Protein AF-A0AAU5X4Y9-F1 (afdb_monomer_lite)

Secondary structure (DSSP, 8-state):
-PPPHHHHHHHHHHHHHHHTT--TTHHHHHHHHHHHHHHHHHHHHTT-PPPHHHHHHHHHHHHHHHTSTTHHHHHHHHHHHHHHHHHTTTTTTHHHHHHHHHHHHHHHHHTGGG----HHHHHHHHHHHHHHHHHHTTSPP-----TT--TT-GGGG--------HHHHHHHHH------

Radius of gyration: 17.28 Å; chains: 1; bounding box: 54×36×38 Å

Sequence (180 aa):
MDLSAEETMRGIVSALERAVPGPPNGQALVRDAMEGLLTLREAARQGDVPDPGELHRFRERVAELLKSGHNPGQLAAYRGRVLMNAQRGRFDGYEPASRGRSALQILLVDFADGDLFDDLARADLEEIDEELEDAADEAPPIRDVPSWVPESHWWWRAPKRTDMSEEERRHRLYGGELDE

Foldseek 3Di:
DQDFLVRLLVLLLVLLVVLQQPDPCNLVSNVSNLVSLLSNLLNVVVVRHDDPVVLVVSLLSNLVSCPHHCNVVSVVVLLVLLLVLLLLQLFQSQVVNLSSLVSVVCCCPVNVVSCSADPVNVVSSVSSVVSLLVNQANGDQDDCDDPRDDVVSVSNVSNPCPPQDPVNNCCRHPVDDDDD

Structure (mmCIF, N/CA/C/O backbone):
data_AF-A0AAU5X4Y9-F1
#
_entry.id   AF-A0AAU5X4Y9-F1
#
loop_
_atom_site.group_PDB
_atom_site.id
_atom_site.type_symbol
_atom_site.label_atom_id
_atom_site.label_alt_id
_atom_site.label_comp_id
_atom_site.label_asym_id
_atom_site.label_entity_id
_atom_site.label_seq_id
_atom_site.pdbx_PDB_ins_code
_atom_site.Cartn_x
_atom_site.Cartn_y
_atom_site.Cartn_z
_atom_site.occupancy
_atom_site.B_iso_or_equiv
_atom_site.auth_seq_id
_atom_site.auth_comp_id
_atom_site.auth_asym_id
_atom_site.auth_atom_id
_atom_site.pdbx_PDB_model_num
ATOM 1 N N . MET A 1 1 ? 14.078 -10.466 14.617 1.00 49.69 1 MET A N 1
ATOM 2 C CA . MET A 1 1 ? 12.928 -10.849 15.454 1.00 49.69 1 MET A CA 1
ATOM 3 C C . MET A 1 1 ? 11.742 -10.339 14.681 1.00 49.69 1 MET A C 1
ATOM 5 O O . MET A 1 1 ? 11.633 -9.125 14.546 1.00 49.69 1 MET A O 1
ATOM 9 N N . ASP A 1 2 ? 11.000 -11.238 14.047 1.00 71.88 2 ASP A N 1
ATOM 10 C CA . ASP A 1 2 ? 9.796 -10.845 13.320 1.00 71.88 2 ASP A CA 1
ATOM 11 C C . ASP A 1 2 ? 8.761 -10.385 14.348 1.00 71.88 2 ASP A C 1
ATOM 13 O O . ASP A 1 2 ? 8.644 -10.984 15.420 1.00 71.88 2 ASP A O 1
ATOM 17 N N . LEU A 1 3 ? 8.112 -9.252 14.075 1.00 81.19 3 LEU A N 1
ATOM 18 C CA . LEU A 1 3 ? 7.076 -8.713 14.953 1.00 81.19 3 LEU A CA 1
ATOM 19 C C . LEU A 1 3 ? 5.870 -9.645 14.912 1.00 81.19 3 LEU A C 1
ATOM 21 O O . LEU A 1 3 ? 5.483 -10.099 13.835 1.00 81.19 3 LEU A O 1
ATOM 25 N N . SER A 1 4 ? 5.248 -9.872 16.066 1.00 92.50 4 SER A N 1
ATOM 26 C CA . SER A 1 4 ? 3.970 -10.583 16.105 1.00 92.50 4 SER A CA 1
ATOM 27 C C . SER A 1 4 ? 2.884 -9.815 15.344 1.00 92.50 4 SER A C 1
ATOM 29 O O . SER A 1 4 ? 2.964 -8.592 15.143 1.00 92.50 4 SER A O 1
ATOM 31 N N . ALA A 1 5 ? 1.825 -10.514 14.946 1.00 94.12 5 ALA A N 1
ATOM 32 C CA . ALA A 1 5 ? 0.665 -9.920 14.298 1.00 94.12 5 ALA A CA 1
ATOM 33 C C . ALA A 1 5 ? 0.019 -8.835 15.181 1.00 94.12 5 ALA A C 1
ATOM 35 O O . ALA A 1 5 ? -0.350 -7.768 14.688 1.00 94.12 5 ALA A O 1
ATOM 36 N N . GLU A 1 6 ? -0.038 -9.055 16.498 1.00 94.31 6 GLU A N 1
ATOM 37 C CA . GLU A 1 6 ? -0.549 -8.081 17.469 1.00 94.31 6 GLU A CA 1
ATOM 38 C C . GLU A 1 6 ? 0.312 -6.807 17.528 1.00 94.31 6 GLU A C 1
ATOM 40 O O . GLU A 1 6 ? -0.208 -5.687 17.469 1.00 94.31 6 GLU A O 1
ATOM 45 N N . GLU A 1 7 ? 1.639 -6.951 17.602 1.00 95.25 7 GLU A N 1
ATOM 46 C CA . GLU A 1 7 ? 2.565 -5.812 17.586 1.00 95.25 7 GLU A CA 1
ATOM 47 C C . GLU A 1 7 ? 2.490 -5.041 16.269 1.00 95.25 7 GLU A C 1
ATOM 49 O O . GLU A 1 7 ? 2.503 -3.807 16.273 1.00 95.25 7 GLU A O 1
ATOM 54 N N . THR A 1 8 ? 2.348 -5.759 15.156 1.00 97.06 8 THR A N 1
ATOM 55 C CA . THR A 1 8 ? 2.187 -5.174 13.825 1.00 97.06 8 THR A CA 1
ATOM 56 C C . THR A 1 8 ? 0.897 -4.358 13.739 1.00 97.06 8 THR A C 1
ATOM 58 O O . THR A 1 8 ? 0.941 -3.187 13.357 1.00 97.06 8 THR A O 1
ATOM 61 N N . MET A 1 9 ? -0.243 -4.912 14.173 1.00 97.88 9 MET A N 1
ATOM 62 C CA . MET A 1 9 ? -1.522 -4.188 14.223 1.00 97.88 9 MET A CA 1
ATOM 63 C C . MET A 1 9 ? -1.430 -2.923 15.086 1.00 97.88 9 MET A C 1
ATOM 65 O O . MET A 1 9 ? -1.871 -1.848 14.669 1.00 97.88 9 MET A O 1
ATOM 69 N N . ARG A 1 10 ? -0.803 -3.014 16.266 1.00 97.62 10 ARG A N 1
ATOM 70 C CA . ARG A 1 10 ? -0.580 -1.860 17.151 1.00 97.62 10 ARG A CA 1
ATOM 71 C C . ARG A 1 10 ? 0.293 -0.792 16.487 1.00 97.62 10 ARG A C 1
ATOM 73 O O . ARG A 1 10 ? -0.007 0.398 16.599 1.00 97.62 10 ARG A O 1
ATOM 80 N N . GLY A 1 11 ? 1.349 -1.206 15.788 1.00 98.00 11 GLY A N 1
ATOM 81 C CA . GLY A 1 11 ? 2.240 -0.314 15.047 1.00 98.00 11 GLY A CA 1
ATOM 82 C C . GLY A 1 11 ? 1.516 0.456 13.944 1.00 98.00 11 GLY A C 1
ATOM 83 O O . GLY A 1 11 ? 1.669 1.674 13.852 1.00 98.00 11 GLY A O 1
ATOM 84 N N . ILE A 1 12 ? 0.666 -0.228 13.171 1.00 98.44 12 ILE A N 1
ATOM 85 C CA . ILE A 1 12 ? -0.156 0.379 12.112 1.00 98.44 12 ILE A CA 1
ATOM 86 C C . ILE A 1 12 ? -1.083 1.450 12.695 1.00 98.44 12 ILE A C 1
ATOM 88 O O . ILE A 1 12 ? -1.077 2.589 12.228 1.00 98.44 12 ILE A O 1
ATOM 92 N N . VAL A 1 13 ? -1.845 1.113 13.744 1.00 98.56 13 VAL A N 1
ATOM 93 C CA . VAL A 1 13 ? -2.767 2.062 14.394 1.00 98.56 13 VAL A CA 1
ATOM 94 C C . VAL A 1 13 ? -2.003 3.275 14.926 1.00 98.56 13 VAL A C 1
ATOM 96 O O . VAL A 1 13 ? -2.374 4.408 14.630 1.00 98.56 13 VAL A O 1
ATOM 99 N N . SER A 1 14 ? -0.890 3.053 15.631 1.00 98.38 14 SER A N 1
ATOM 100 C CA . SER A 1 14 ? -0.074 4.138 16.182 1.00 98.38 14 SER A CA 1
ATOM 10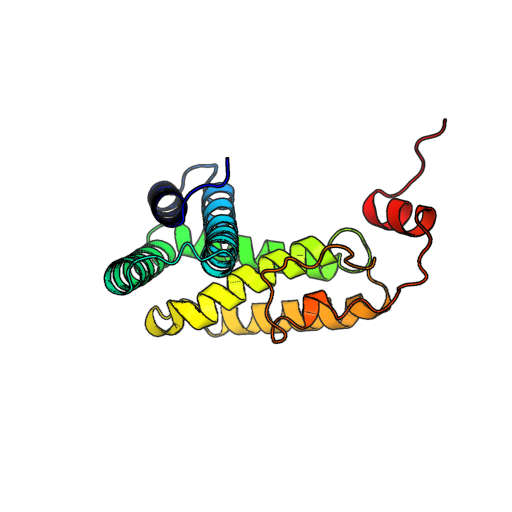1 C C . SER A 1 14 ? 0.492 5.062 15.097 1.00 98.38 14 SER A C 1
ATOM 103 O O . SER A 1 14 ? 0.504 6.284 15.266 1.00 98.38 14 SER A O 1
ATOM 105 N N . ALA A 1 15 ? 0.948 4.509 13.970 1.00 98.12 15 ALA A N 1
ATOM 106 C CA . ALA A 1 15 ? 1.450 5.301 12.853 1.00 98.12 15 ALA A CA 1
ATOM 107 C C . ALA A 1 15 ? 0.349 6.196 12.264 1.00 98.12 15 ALA A C 1
ATOM 109 O O . ALA A 1 15 ? 0.564 7.398 12.085 1.00 98.12 15 ALA A O 1
ATOM 110 N N . LEU A 1 16 ? -0.843 5.639 12.043 1.00 98.38 16 LEU A N 1
ATOM 111 C CA . LEU A 1 16 ? -1.983 6.379 11.506 1.00 98.38 16 LEU A CA 1
ATOM 112 C C . LEU A 1 16 ? -2.494 7.451 12.474 1.00 98.38 16 LEU A C 1
ATOM 114 O O . LEU A 1 16 ? -2.754 8.569 12.036 1.00 98.38 16 LEU A O 1
ATOM 118 N N . GLU A 1 17 ? -2.577 7.169 13.776 1.00 98.44 17 GLU A N 1
ATOM 119 C CA . GLU A 1 17 ? -2.952 8.154 14.805 1.00 98.44 17 GLU A CA 1
ATOM 120 C C . GLU A 1 17 ? -1.990 9.342 14.842 1.00 98.44 17 GLU A C 1
ATOM 122 O O . GLU A 1 17 ? -2.409 10.496 14.928 1.00 98.44 17 GLU A O 1
ATOM 127 N N . ARG A 1 18 ? -0.687 9.075 14.723 1.00 97.88 18 ARG A N 1
ATOM 128 C CA . ARG A 1 18 ? 0.340 10.122 14.677 1.00 97.88 18 ARG A CA 1
ATOM 129 C C . ARG A 1 18 ? 0.297 10.936 13.390 1.00 97.88 18 ARG A C 1
ATOM 131 O O . ARG A 1 18 ? 0.746 12.079 13.401 1.00 97.88 18 ARG A O 1
ATOM 138 N N . ALA A 1 19 ? -0.214 10.369 12.301 1.00 96.81 19 ALA A N 1
ATOM 139 C CA . ALA A 1 19 ? -0.351 11.053 11.022 1.00 96.81 19 ALA A CA 1
ATOM 140 C C . ALA A 1 19 ? -1.595 11.964 10.961 1.00 96.81 19 ALA A C 1
ATOM 142 O O . ALA A 1 19 ? -1.549 12.987 10.275 1.00 96.81 19 ALA A O 1
ATOM 143 N N . VAL A 1 20 ? -2.641 11.679 11.755 1.00 97.06 20 VAL A N 1
ATOM 144 C CA . VAL A 1 20 ? -3.870 12.497 11.859 1.00 97.06 20 VAL A CA 1
ATOM 145 C C . VAL A 1 20 ? -3.603 14.002 12.027 1.00 97.06 20 VAL A C 1
ATOM 147 O O . VAL A 1 20 ? -4.177 14.761 11.244 1.00 97.06 20 VAL A O 1
ATOM 150 N N . PRO A 1 21 ? -2.765 14.477 12.978 1.00 94.62 21 PRO A N 1
ATOM 151 C CA . PRO A 1 21 ? -2.535 15.911 13.184 1.00 94.62 21 PRO A CA 1
ATOM 152 C C . PRO A 1 21 ? -1.698 16.588 12.085 1.00 94.62 21 PRO A C 1
ATOM 154 O O . PRO A 1 21 ? -1.459 17.787 12.175 1.00 94.62 21 PRO A O 1
ATOM 157 N N . GLY A 1 22 ? -1.234 15.851 11.070 1.00 92.19 22 GLY A N 1
ATOM 158 C CA . GLY A 1 22 ? -0.436 16.398 9.971 1.00 92.19 22 GLY A CA 1
ATOM 159 C C . GLY A 1 22 ? 0.998 16.775 10.356 1.00 92.19 22 GLY A C 1
ATOM 160 O O . GLY A 1 22 ? 1.425 17.893 10.063 1.00 92.19 22 GLY A O 1
ATOM 161 N N . PRO A 1 23 ? 1.778 15.886 11.002 1.00 92.56 23 PRO A N 1
ATOM 162 C CA . PRO A 1 23 ? 3.178 16.178 11.270 1.00 92.56 23 PRO A CA 1
ATOM 163 C C . PRO A 1 23 ? 3.977 16.243 9.953 1.00 92.56 23 PRO A C 1
ATOM 165 O O . PRO A 1 23 ? 3.569 15.649 8.949 1.00 92.56 23 PRO A O 1
ATOM 168 N N . PRO A 1 24 ? 5.170 16.865 9.950 1.00 90.56 24 PRO A N 1
ATOM 169 C CA . PRO A 1 24 ? 6.015 16.947 8.755 1.00 90.56 24 PRO A CA 1
ATOM 170 C C . PRO A 1 24 ? 6.336 15.589 8.106 1.00 90.56 24 PRO A C 1
ATOM 172 O O . PRO A 1 24 ? 6.587 15.520 6.908 1.00 90.56 24 PRO A O 1
ATOM 175 N N . ASN A 1 25 ? 6.314 14.497 8.877 1.00 93.62 25 ASN A N 1
ATOM 176 C CA . ASN A 1 25 ? 6.585 13.136 8.412 1.00 93.62 25 ASN A CA 1
ATOM 177 C C . ASN A 1 25 ? 5.318 12.296 8.136 1.00 93.62 25 ASN A C 1
ATOM 179 O O . ASN A 1 25 ? 5.409 11.070 8.097 1.00 93.62 25 ASN A O 1
ATOM 183 N N . GLY A 1 26 ? 4.149 12.919 7.938 1.00 93.25 26 GLY A N 1
ATOM 184 C CA . GLY A 1 26 ? 2.869 12.221 7.736 1.00 93.25 26 GLY A CA 1
ATOM 185 C C . GLY A 1 26 ? 2.886 11.162 6.624 1.00 93.25 26 GLY A C 1
ATOM 186 O O . GLY A 1 26 ? 2.406 10.051 6.833 1.00 93.25 26 GLY A O 1
ATOM 187 N N . GLN A 1 27 ? 3.518 11.453 5.480 1.00 95.00 27 GLN A N 1
ATOM 188 C CA . GLN A 1 27 ? 3.657 10.485 4.378 1.00 95.00 27 GLN A CA 1
ATOM 189 C C . GLN A 1 27 ? 4.432 9.230 4.794 1.00 95.00 27 GLN A C 1
ATOM 191 O O . GLN A 1 27 ? 4.071 8.120 4.408 1.00 95.00 27 GLN A O 1
ATOM 196 N N . ALA A 1 28 ? 5.502 9.397 5.579 1.00 96.75 28 ALA A N 1
ATOM 197 C CA . ALA A 1 28 ? 6.302 8.275 6.054 1.00 96.75 28 ALA A CA 1
ATOM 198 C C . ALA A 1 28 ? 5.483 7.397 7.004 1.00 96.75 28 ALA A C 1
ATOM 200 O O . ALA A 1 28 ? 5.503 6.184 6.862 1.00 96.75 28 ALA A O 1
ATOM 201 N N . LEU A 1 29 ? 4.696 8.005 7.895 1.00 97.94 29 LEU A N 1
ATOM 202 C CA . LEU A 1 29 ? 3.830 7.274 8.819 1.00 97.94 29 LEU A CA 1
ATOM 203 C C . LEU A 1 29 ? 2.757 6.452 8.089 1.00 97.94 29 LEU A C 1
ATOM 205 O O . LEU A 1 29 ? 2.561 5.286 8.419 1.00 97.94 29 LEU A O 1
ATOM 209 N N . VAL A 1 30 ? 2.095 7.018 7.073 1.00 97.81 30 VA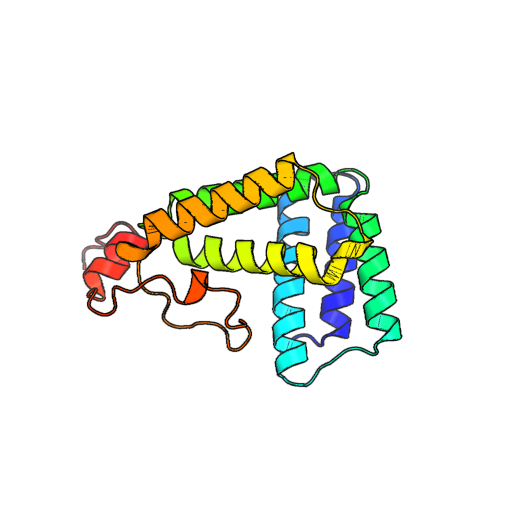L A N 1
ATOM 210 C CA . VAL A 1 30 ? 1.119 6.256 6.272 1.00 97.81 30 VAL A CA 1
ATOM 211 C C . VAL A 1 30 ? 1.803 5.157 5.468 1.00 97.81 30 VAL A C 1
ATOM 213 O O . VAL A 1 30 ? 1.302 4.038 5.432 1.00 97.81 30 VAL A O 1
ATOM 216 N N . ARG A 1 31 ? 2.975 5.419 4.882 1.00 97.75 31 ARG A N 1
ATOM 217 C CA . ARG A 1 31 ? 3.762 4.376 4.214 1.00 97.75 31 ARG A CA 1
ATOM 218 C C . ARG A 1 31 ? 4.117 3.242 5.179 1.00 97.75 31 ARG A C 1
ATOM 220 O O . ARG A 1 31 ? 3.937 2.086 4.822 1.00 97.75 31 ARG A O 1
ATOM 227 N N . ASP A 1 32 ? 4.583 3.555 6.383 1.00 97.81 32 ASP A N 1
ATOM 228 C CA . ASP A 1 32 ? 4.946 2.551 7.386 1.00 97.81 32 ASP A CA 1
ATOM 229 C C . ASP A 1 32 ? 3.711 1.732 7.819 1.00 97.81 32 ASP A C 1
ATOM 231 O O . ASP A 1 32 ? 3.805 0.522 8.013 1.00 97.81 32 ASP A O 1
ATOM 235 N N . ALA A 1 33 ? 2.527 2.356 7.879 1.00 98.25 33 ALA A N 1
ATOM 236 C CA . ALA A 1 33 ? 1.261 1.653 8.083 1.00 98.25 33 ALA A CA 1
ATOM 237 C C . ALA A 1 33 ? 0.922 0.696 6.921 1.00 98.25 33 ALA A C 1
ATOM 239 O O . ALA A 1 33 ? 0.525 -0.442 7.166 1.00 98.25 33 ALA A O 1
ATOM 240 N N . MET A 1 34 ? 1.115 1.120 5.666 1.00 98.38 34 MET A N 1
ATOM 241 C CA . MET A 1 34 ? 0.907 0.263 4.488 1.00 98.38 34 MET A CA 1
ATOM 242 C C . MET A 1 34 ? 1.881 -0.920 4.457 1.00 98.38 34 MET A C 1
ATOM 244 O O . MET A 1 34 ? 1.483 -2.044 4.162 1.00 98.38 34 MET A O 1
ATOM 248 N N . GLU A 1 35 ? 3.141 -0.691 4.823 1.00 97.12 35 GLU A N 1
ATOM 249 C CA . GLU A 1 35 ? 4.140 -1.750 4.989 1.00 97.12 35 GLU A CA 1
ATOM 250 C C . GLU A 1 35 ? 3.748 -2.730 6.099 1.00 97.12 35 GLU A C 1
ATOM 252 O O . GLU A 1 35 ? 3.855 -3.944 5.926 1.00 97.12 35 GLU A O 1
ATOM 257 N N . GLY A 1 36 ? 3.201 -2.221 7.205 1.00 97.19 36 GLY A N 1
ATOM 258 C CA . GLY A 1 36 ? 2.653 -3.050 8.273 1.00 97.19 36 GLY A CA 1
ATOM 259 C C . GLY A 1 36 ? 1.544 -3.992 7.794 1.00 97.19 36 GLY A C 1
ATOM 260 O O . GLY A 1 36 ? 1.498 -5.137 8.237 1.00 97.19 36 GLY A O 1
ATOM 261 N N . LEU A 1 37 ? 0.680 -3.571 6.861 1.00 96.94 37 LEU A N 1
ATOM 262 C CA . LEU A 1 37 ? -0.358 -4.449 6.297 1.00 96.94 37 LEU A CA 1
ATOM 263 C C . LEU A 1 37 ? 0.240 -5.641 5.536 1.00 96.94 37 LEU A C 1
ATOM 265 O O . LEU A 1 37 ? -0.297 -6.748 5.604 1.00 96.94 37 LEU A O 1
ATOM 269 N N . LEU A 1 38 ? 1.359 -5.435 4.838 1.00 95.94 38 LEU A N 1
ATOM 270 C CA . LEU A 1 38 ? 2.083 -6.506 4.148 1.00 95.94 38 LEU A CA 1
ATOM 271 C C . LEU A 1 38 ? 2.738 -7.457 5.156 1.00 95.94 38 LEU A C 1
ATOM 273 O O . LEU A 1 38 ? 2.621 -8.673 5.017 1.00 95.94 38 LEU A O 1
ATOM 277 N N . THR A 1 39 ? 3.357 -6.911 6.206 1.00 95.06 39 THR A N 1
ATOM 278 C CA . THR A 1 39 ? 3.912 -7.701 7.317 1.00 95.06 39 THR A CA 1
ATOM 279 C C . THR A 1 39 ? 2.836 -8.550 7.991 1.00 95.06 39 THR A C 1
ATOM 281 O O . THR A 1 39 ? 3.061 -9.727 8.256 1.00 95.06 39 THR A O 1
ATOM 284 N N . LEU A 1 40 ? 1.634 -8.000 8.193 1.00 94.81 40 LEU A N 1
ATOM 285 C CA . LEU A 1 40 ? 0.511 -8.731 8.778 1.00 94.81 40 LEU A CA 1
ATOM 286 C C . LEU A 1 40 ? 0.055 -9.904 7.890 1.00 94.81 40 LEU A C 1
ATOM 288 O O . LEU A 1 40 ? -0.312 -10.959 8.404 1.00 94.81 40 LEU A O 1
ATOM 292 N N . ARG A 1 41 ? 0.106 -9.756 6.557 1.00 92.81 41 ARG A N 1
ATOM 293 C CA . ARG A 1 41 ? -0.175 -10.860 5.620 1.00 92.81 41 ARG A CA 1
ATOM 294 C C . ARG A 1 41 ? 0.873 -11.965 5.680 1.00 92.81 41 ARG A C 1
ATOM 296 O O . ARG A 1 41 ? 0.499 -13.135 5.617 1.00 92.81 41 ARG A O 1
ATOM 303 N N . GLU A 1 42 ? 2.148 -11.612 5.804 1.00 92.50 42 GLU A N 1
ATOM 304 C CA . GLU A 1 42 ? 3.223 -12.595 5.969 1.00 92.50 42 GLU A CA 1
ATOM 305 C C . GLU A 1 42 ? 3.102 -13.332 7.310 1.00 92.50 42 GLU A C 1
ATOM 307 O O . GLU A 1 42 ? 3.129 -14.559 7.323 1.00 92.50 42 GLU A O 1
ATOM 312 N N . ALA A 1 43 ? 2.857 -12.623 8.416 1.00 92.44 43 ALA A N 1
ATOM 313 C CA . ALA A 1 43 ? 2.617 -13.237 9.725 1.00 92.44 43 ALA A CA 1
ATOM 314 C C . ALA A 1 43 ? 1.439 -14.230 9.685 1.00 92.44 43 ALA A C 1
ATOM 316 O O . ALA A 1 43 ? 1.583 -15.391 10.075 1.00 92.44 43 ALA A O 1
ATOM 317 N N . ALA A 1 44 ? 0.309 -13.828 9.090 1.00 91.62 44 ALA A N 1
ATOM 318 C CA . ALA A 1 44 ? -0.847 -14.708 8.924 1.00 91.62 44 ALA A CA 1
ATOM 319 C C . ALA A 1 44 ? -0.525 -15.952 8.076 1.00 91.62 44 ALA A C 1
ATOM 321 O O . ALA A 1 44 ? -1.013 -17.046 8.367 1.00 91.62 44 ALA A O 1
ATOM 322 N N . ARG A 1 45 ? 0.326 -15.819 7.046 1.00 89.50 45 ARG A N 1
ATOM 323 C CA . ARG A 1 45 ? 0.805 -16.952 6.239 1.00 89.50 45 ARG A CA 1
ATOM 324 C C . ARG A 1 45 ? 1.643 -17.932 7.062 1.00 89.50 45 ARG A C 1
ATOM 326 O O . ARG A 1 45 ? 1.566 -19.136 6.827 1.00 89.50 45 ARG A O 1
ATOM 333 N N . GLN A 1 46 ? 2.417 -17.424 8.014 1.00 90.00 46 GLN A N 1
ATOM 334 C CA . GLN A 1 46 ? 3.256 -18.210 8.919 1.00 90.00 46 GLN A CA 1
ATOM 335 C C . GLN A 1 46 ? 2.474 -18.815 10.102 1.00 90.00 46 GLN A C 1
ATOM 337 O O . GLN A 1 46 ? 3.054 -19.507 10.936 1.00 90.00 46 GLN A O 1
ATOM 342 N N . GLY A 1 47 ? 1.154 -18.608 10.154 1.00 91.75 47 GLY A N 1
ATOM 343 C CA . GLY A 1 47 ? 0.272 -19.145 11.190 1.00 91.75 47 GLY A CA 1
ATOM 344 C C . GLY A 1 47 ? 0.061 -18.215 12.385 1.00 91.75 47 GLY A C 1
ATOM 345 O O . GLY A 1 47 ? -0.704 -18.570 13.280 1.00 91.75 47 GLY A O 1
ATOM 346 N N . ASP A 1 48 ? 0.673 -17.028 12.389 1.00 93.25 48 ASP A N 1
ATOM 347 C CA . ASP A 1 48 ? 0.402 -15.975 13.370 1.00 93.25 48 ASP A CA 1
ATOM 348 C C . ASP A 1 48 ? -0.821 -15.163 12.924 1.00 93.25 48 ASP A C 1
ATOM 350 O O . ASP A 1 48 ? -0.731 -14.103 12.299 1.00 93.25 48 ASP A O 1
ATOM 354 N 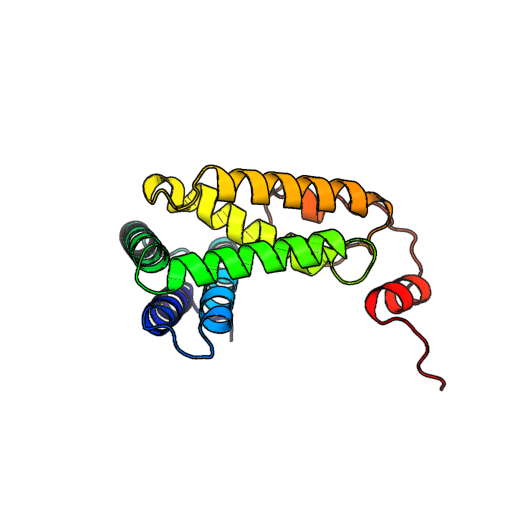N . VAL A 1 49 ? -1.994 -15.753 13.149 1.00 91.06 49 VAL A N 1
ATOM 355 C CA . VAL A 1 49 ? -3.287 -15.184 12.766 1.00 91.06 49 VAL A CA 1
ATOM 356 C C . VAL A 1 49 ? -3.938 -14.561 14.004 1.00 91.06 49 VAL A C 1
ATOM 358 O O . VAL A 1 49 ? -4.187 -15.286 14.970 1.00 91.06 49 VAL A O 1
ATOM 361 N N . PRO A 1 50 ? -4.263 -13.254 13.985 1.00 91.31 50 PRO A N 1
ATOM 362 C CA . PRO A 1 50 ? -4.987 -12.615 15.079 1.00 91.31 50 PRO A CA 1
ATOM 363 C C . PRO A 1 50 ? -6.349 -13.252 15.358 1.00 91.31 50 PRO A C 1
ATOM 365 O O . PRO A 1 50 ? -6.977 -13.824 14.461 1.00 91.31 50 PRO A O 1
ATOM 368 N N . A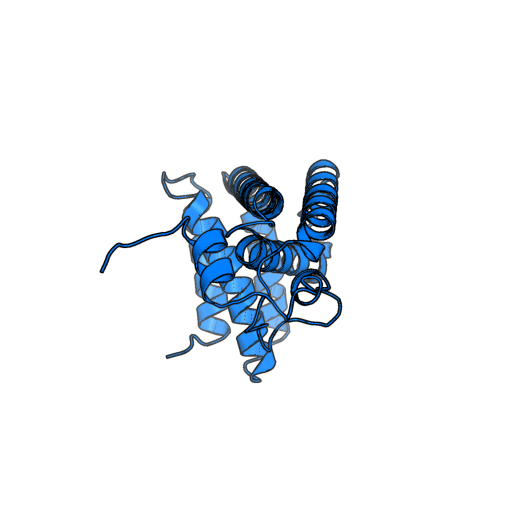SP A 1 51 ? -6.858 -13.058 16.576 1.00 94.00 51 ASP A N 1
ATOM 369 C CA . ASP A 1 51 ? -8.248 -13.383 16.890 1.00 94.00 51 ASP A CA 1
ATOM 370 C C . ASP A 1 51 ? -9.206 -12.665 15.909 1.00 94.00 51 ASP A C 1
ATOM 372 O O . ASP A 1 51 ? -9.029 -11.470 15.641 1.00 94.00 51 ASP A O 1
ATOM 376 N N . PRO A 1 52 ? -10.244 -13.337 15.371 1.00 94.12 52 PRO A N 1
ATOM 377 C CA . PRO A 1 52 ? -11.159 -12.719 14.413 1.00 94.12 52 PRO A CA 1
ATOM 378 C C . PRO A 1 52 ? -11.843 -11.443 14.923 1.00 94.12 52 PRO A C 1
ATOM 380 O O . PRO A 1 52 ? -12.065 -10.510 14.148 1.00 94.12 52 PRO A O 1
ATOM 383 N N . GLY A 1 53 ? -12.175 -11.377 16.217 1.00 95.56 53 GLY A N 1
ATOM 384 C CA . GLY A 1 53 ? -12.783 -10.198 16.826 1.00 95.56 53 GLY A CA 1
ATOM 385 C C . GLY A 1 53 ? -11.796 -9.040 16.967 1.00 95.56 53 GLY A C 1
ATOM 386 O O . GLY A 1 53 ? -12.169 -7.884 16.764 1.00 95.56 53 GLY A O 1
ATOM 387 N N . GLU A 1 54 ? -10.535 -9.331 17.284 1.00 95.06 54 GLU A N 1
ATOM 388 C CA . GLU A 1 54 ? -9.450 -8.341 17.270 1.00 95.06 54 GLU A CA 1
ATOM 389 C C . GLU A 1 54 ? -9.177 -7.812 15.866 1.00 95.06 54 GLU A C 1
ATOM 391 O O . GLU A 1 54 ? -9.115 -6.596 15.678 1.00 95.06 54 GLU A O 1
ATOM 396 N N . LEU A 1 55 ? -9.096 -8.703 14.877 1.00 95.31 55 LEU A N 1
ATOM 397 C CA . LEU A 1 55 ? -8.879 -8.335 13.483 1.00 95.31 55 LEU A CA 1
ATOM 398 C C . LEU A 1 55 ? -10.008 -7.443 12.950 1.00 95.31 55 LEU A C 1
ATOM 400 O O . LEU A 1 55 ? -9.747 -6.482 12.227 1.00 95.31 55 LEU A O 1
ATOM 404 N N . HIS A 1 56 ? -11.257 -7.729 13.325 1.00 95.38 56 HIS A N 1
ATOM 405 C CA . HIS A 1 56 ? -12.398 -6.896 12.955 1.00 95.38 56 HIS A CA 1
ATOM 406 C C . HIS A 1 56 ? -12.292 -5.483 13.548 1.00 95.38 56 HIS A C 1
ATOM 408 O O . HIS A 1 56 ? -12.332 -4.509 12.799 1.00 95.38 56 HIS A O 1
ATOM 414 N N . ARG A 1 57 ? -12.041 -5.359 14.861 1.00 96.44 57 ARG A N 1
ATOM 415 C CA . ARG A 1 57 ? -11.854 -4.050 15.519 1.00 96.44 57 ARG A CA 1
ATOM 416 C C . ARG A 1 57 ? -10.675 -3.271 14.941 1.00 96.44 57 ARG A C 1
ATOM 418 O O . ARG A 1 57 ? -10.747 -2.056 14.774 1.00 96.44 57 ARG A O 1
ATOM 425 N N . PHE A 1 58 ? -9.583 -3.967 14.632 1.00 97.44 58 PHE A N 1
ATOM 426 C CA . PHE A 1 58 ? -8.427 -3.381 13.964 1.00 97.44 58 PHE A CA 1
ATOM 427 C C . PHE A 1 58 ? -8.813 -2.788 12.603 1.00 97.44 58 PHE A C 1
ATOM 429 O O . PHE A 1 58 ? -8.463 -1.642 12.317 1.00 97.44 58 PHE A O 1
ATOM 436 N N . ARG A 1 59 ? -9.576 -3.530 11.790 1.00 97.38 59 ARG A N 1
ATOM 437 C CA . ARG A 1 59 ? -10.034 -3.070 10.472 1.00 97.38 59 ARG A CA 1
ATOM 438 C C . ARG A 1 59 ? -10.916 -1.831 10.563 1.00 97.38 59 ARG A C 1
ATOM 440 O O . ARG A 1 59 ? -10.652 -0.859 9.857 1.00 97.38 59 ARG A O 1
ATOM 447 N N . GLU A 1 60 ? -11.894 -1.834 11.467 1.00 97.25 60 GLU A N 1
ATOM 448 C CA . GLU A 1 60 ? -12.751 -0.669 11.722 1.00 97.25 60 GLU A CA 1
ATOM 449 C C . GLU A 1 60 ? -11.920 0.558 12.117 1.00 97.25 60 GLU A C 1
ATOM 451 O O . GLU A 1 60 ? -12.077 1.636 11.539 1.00 97.25 60 GLU A O 1
ATOM 456 N N . ARG A 1 61 ? -10.974 0.383 13.050 1.00 97.88 61 ARG A N 1
ATOM 457 C CA . ARG A 1 61 ? -10.132 1.475 13.547 1.00 97.88 61 ARG A CA 1
ATOM 458 C C . ARG A 1 61 ? -9.214 2.049 12.471 1.00 97.88 61 ARG A C 1
ATOM 460 O O . ARG A 1 61 ? -9.084 3.266 12.359 1.00 97.88 61 ARG A O 1
ATOM 467 N N . VAL A 1 62 ? -8.563 1.203 11.678 1.00 98.31 62 VAL A N 1
ATOM 468 C CA . VAL A 1 62 ? -7.707 1.657 10.572 1.00 98.31 62 VAL A CA 1
ATOM 469 C C . VAL A 1 62 ? -8.530 2.391 9.517 1.00 98.31 62 VAL A C 1
ATOM 471 O O . VAL A 1 62 ? -8.099 3.447 9.055 1.00 98.31 62 VAL A O 1
ATOM 474 N N . ALA A 1 63 ? -9.720 1.890 9.172 1.00 97.88 63 ALA A N 1
ATOM 475 C CA . ALA A 1 63 ? -10.594 2.558 8.213 1.00 97.88 63 ALA A CA 1
ATOM 476 C C . ALA A 1 63 ? -11.052 3.939 8.714 1.00 97.88 63 ALA A C 1
ATOM 478 O O . ALA A 1 63 ? -11.025 4.911 7.959 1.00 97.88 63 ALA A O 1
ATOM 479 N N . GLU A 1 64 ? -11.430 4.054 9.990 1.00 97.75 64 GLU A N 1
ATOM 480 C CA . GLU A 1 64 ? -11.734 5.338 10.633 1.00 97.75 64 GLU A CA 1
ATOM 481 C C . GLU A 1 64 ? -10.538 6.300 10.539 1.00 97.75 64 GLU A C 1
ATOM 483 O O . GLU A 1 64 ? -10.677 7.444 10.095 1.00 97.75 64 GLU A O 1
ATOM 488 N N . LEU A 1 65 ? -9.341 5.830 10.903 1.00 98.38 65 LEU A N 1
ATOM 489 C CA . LEU A 1 65 ? -8.134 6.653 10.917 1.00 98.38 65 LEU A CA 1
ATOM 490 C C . LEU A 1 65 ? -7.709 7.111 9.524 1.00 98.38 65 LEU A C 1
ATOM 492 O O . LEU A 1 65 ? -7.322 8.269 9.378 1.00 98.38 65 LEU A O 1
ATOM 496 N N . LEU A 1 66 ? -7.790 6.256 8.503 1.00 97.94 66 LEU A N 1
ATOM 497 C CA . LEU A 1 66 ? -7.445 6.621 7.123 1.00 97.94 66 LEU A CA 1
ATOM 498 C C . LEU A 1 66 ? -8.355 7.720 6.560 1.00 97.94 66 LEU A C 1
ATOM 500 O O . LEU A 1 66 ? -7.910 8.505 5.727 1.00 97.94 66 LEU A O 1
ATOM 504 N N . LYS A 1 67 ? -9.589 7.827 7.065 1.00 97.06 67 LYS A N 1
ATOM 505 C CA . LYS A 1 67 ? -10.549 8.885 6.712 1.00 97.06 67 LYS A CA 1
ATOM 506 C C . LYS A 1 67 ? -10.405 10.163 7.547 1.00 97.06 67 LYS A C 1
ATOM 508 O O . LYS A 1 67 ? -11.089 11.148 7.282 1.00 97.06 67 LYS A O 1
ATOM 513 N N . SER A 1 68 ? -9.537 10.165 8.557 1.00 96.94 68 SER A N 1
ATOM 514 C CA . SER A 1 68 ? -9.490 11.221 9.571 1.00 96.94 68 SER A CA 1
ATOM 515 C C . SER A 1 68 ? -8.313 12.180 9.398 1.00 96.94 68 SER A C 1
ATOM 517 O O . SER A 1 68 ? -7.183 11.780 9.114 1.00 96.94 68 SER A O 1
ATOM 519 N N . GLY A 1 69 ? -8.565 13.465 9.662 1.00 96.69 69 GLY A N 1
ATOM 520 C CA . GLY A 1 69 ? -7.533 14.504 9.696 1.00 96.69 69 GLY A CA 1
ATOM 521 C C . GLY A 1 69 ? -6.748 14.590 8.389 1.00 96.69 69 GLY A C 1
ATOM 522 O O . GLY A 1 69 ? -7.329 14.711 7.315 1.00 96.69 69 GLY A O 1
ATOM 523 N N . HIS A 1 70 ? -5.420 14.527 8.480 1.00 97.56 70 HIS A N 1
ATOM 524 C CA . HIS A 1 70 ? -4.544 14.604 7.311 1.00 97.56 70 HIS A CA 1
ATOM 525 C C . HIS A 1 70 ? -4.372 13.276 6.554 1.00 97.56 70 HIS A C 1
ATOM 527 O O . HIS A 1 70 ? -3.835 13.290 5.444 1.00 97.56 70 HIS A O 1
ATOM 533 N N . ASN A 1 71 ? -4.825 12.143 7.101 1.00 97.81 71 ASN A N 1
ATOM 534 C CA . ASN A 1 71 ? -4.578 10.823 6.515 1.00 97.81 71 ASN A CA 1
ATOM 535 C C . ASN A 1 71 ? -5.141 10.622 5.099 1.00 97.81 71 ASN A C 1
ATOM 537 O O . ASN A 1 71 ? -4.412 10.030 4.305 1.00 97.81 71 ASN A O 1
ATOM 541 N N . PRO A 1 72 ? -6.320 11.153 4.708 1.00 97.38 72 PRO A N 1
ATOM 542 C CA . PRO A 1 72 ? -6.800 11.029 3.329 1.00 97.38 72 PRO A CA 1
ATOM 543 C C . PRO A 1 72 ? -5.810 11.598 2.306 1.00 97.38 72 PRO A C 1
ATOM 545 O O . PRO A 1 72 ? -5.488 10.955 1.309 1.00 97.38 72 PRO A O 1
ATOM 548 N N . GLY A 1 73 ? -5.248 12.778 2.592 1.00 96.81 73 GLY A N 1
ATOM 549 C CA . GLY A 1 73 ? -4.234 13.400 1.739 1.00 96.81 73 GLY A CA 1
ATOM 550 C C . GLY A 1 73 ? -2.918 12.620 1.721 1.00 96.81 73 GLY A C 1
ATOM 551 O O . GLY A 1 73 ? -2.277 12.514 0.678 1.00 96.81 73 GLY A O 1
ATOM 552 N N . GLN A 1 74 ? -2.525 12.025 2.852 1.00 97.81 74 GLN A N 1
ATOM 553 C CA . GLN A 1 74 ? -1.333 11.174 2.914 1.00 97.81 74 GLN A CA 1
ATOM 554 C C . GLN A 1 74 ? -1.523 9.839 2.178 1.00 97.81 74 GLN A C 1
ATOM 556 O O . GLN A 1 74 ? -0.582 9.354 1.553 1.00 97.81 74 GLN A O 1
ATOM 561 N N . LEU A 1 75 ? -2.726 9.259 2.206 1.00 97.69 75 LEU A N 1
ATOM 562 C CA . LEU A 1 75 ? -3.066 8.058 1.444 1.00 97.69 75 LEU A CA 1
ATOM 563 C C . LEU A 1 75 ? -3.086 8.349 -0.063 1.00 97.69 75 LEU A C 1
ATOM 565 O O . LEU A 1 75 ? -2.543 7.565 -0.839 1.00 97.69 75 LEU A O 1
ATOM 569 N N . ALA A 1 76 ? -3.625 9.500 -0.477 1.00 97.69 76 ALA A N 1
ATOM 570 C CA . ALA A 1 76 ? -3.537 9.961 -1.863 1.00 97.69 76 ALA A CA 1
ATOM 571 C C . ALA A 1 76 ? -2.073 10.157 -2.304 1.00 97.69 76 ALA A C 1
ATOM 573 O O . ALA A 1 76 ? -1.680 9.699 -3.374 1.00 97.69 76 ALA A O 1
ATOM 574 N N . ALA A 1 77 ? -1.228 10.752 -1.452 1.00 97.44 77 ALA A N 1
ATOM 575 C CA . ALA A 1 77 ? 0.206 10.881 -1.723 1.00 97.44 77 ALA A CA 1
ATOM 576 C C . ALA A 1 77 ? 0.919 9.518 -1.812 1.00 97.44 77 ALA A C 1
ATOM 578 O O . ALA A 1 77 ? 1.813 9.341 -2.641 1.00 97.44 77 ALA A O 1
ATOM 579 N N . TYR A 1 78 ? 0.522 8.543 -0.986 1.00 98.38 78 TYR A N 1
ATOM 580 C CA . TYR A 1 78 ? 1.021 7.172 -1.079 1.00 98.38 78 TYR A CA 1
ATOM 581 C C . TYR A 1 78 ? 0.658 6.544 -2.431 1.00 98.38 78 TYR A C 1
ATOM 583 O O . TYR A 1 78 ? 1.553 6.051 -3.112 1.00 98.38 78 TYR A O 1
ATOM 591 N N . ARG A 1 79 ? -0.608 6.639 -2.860 1.00 98.25 79 ARG A N 1
ATOM 592 C CA . ARG A 1 79 ? -1.066 6.210 -4.194 1.00 98.25 79 ARG A CA 1
ATOM 593 C C . ARG A 1 79 ? -0.250 6.843 -5.321 1.00 98.25 79 ARG A C 1
ATOM 595 O O . ARG A 1 79 ? 0.318 6.117 -6.129 1.00 98.25 79 ARG A O 1
ATOM 602 N N . GLY A 1 80 ? -0.094 8.168 -5.311 1.00 98.25 80 GLY A N 1
ATOM 603 C CA . GLY A 1 80 ? 0.708 8.877 -6.313 1.00 98.25 80 GLY A CA 1
ATOM 604 C C . GLY A 1 80 ? 2.169 8.414 -6.351 1.00 98.25 80 GLY A C 1
ATOM 605 O O . GLY A 1 80 ? 2.780 8.344 -7.414 1.00 98.25 80 GLY A O 1
ATOM 606 N N . ARG A 1 81 ? 2.738 8.012 -5.207 1.00 98.31 81 ARG A N 1
ATOM 607 C CA . ARG A 1 81 ? 4.075 7.405 -5.159 1.00 98.31 81 ARG A CA 1
ATOM 608 C C . ARG A 1 81 ? 4.109 6.000 -5.766 1.00 98.31 81 ARG A C 1
ATOM 610 O O . ARG A 1 81 ? 5.113 5.653 -6.384 1.00 98.31 81 ARG A O 1
ATOM 617 N N . VAL A 1 82 ? 3.060 5.197 -5.584 1.00 98.75 82 VAL A N 1
ATOM 618 C CA . VAL A 1 82 ? 2.940 3.884 -6.240 1.00 98.75 82 VAL A CA 1
ATOM 619 C C . VAL A 1 82 ? 2.873 4.060 -7.756 1.00 98.75 82 VAL A C 1
ATOM 621 O O . VAL A 1 82 ? 3.636 3.401 -8.455 1.00 98.75 82 VAL A O 1
ATOM 624 N N . LEU A 1 83 ? 2.067 5.006 -8.243 1.00 98.62 83 LEU A N 1
ATOM 625 C CA . LEU A 1 83 ? 1.988 5.351 -9.665 1.00 98.62 83 LEU A CA 1
ATOM 626 C C . LEU A 1 83 ? 3.336 5.821 -10.227 1.00 98.62 83 LEU A C 1
ATOM 628 O O . LEU A 1 83 ? 3.806 5.294 -11.228 1.00 98.62 83 LEU A O 1
ATOM 632 N N . MET A 1 84 ? 4.031 6.727 -9.533 1.00 98.25 84 MET A N 1
ATOM 633 C CA . MET A 1 84 ? 5.371 7.172 -9.941 1.00 98.25 84 MET A CA 1
ATOM 634 C C . MET A 1 84 ? 6.375 6.008 -10.034 1.00 98.25 84 MET A C 1
ATOM 636 O O . MET A 1 84 ? 7.266 6.016 -10.882 1.00 98.25 84 MET A O 1
ATOM 640 N N . ASN A 1 85 ? 6.264 5.006 -9.158 1.00 98.31 85 ASN A N 1
ATOM 641 C CA . ASN A 1 85 ? 7.079 3.798 -9.264 1.00 98.31 85 ASN A CA 1
ATOM 642 C C . ASN A 1 85 ? 6.654 2.941 -10.469 1.00 98.31 85 ASN A C 1
ATOM 644 O O . ASN A 1 85 ? 7.526 2.428 -11.163 1.00 98.31 85 ASN A O 1
ATOM 648 N N . ALA A 1 86 ? 5.354 2.807 -10.744 1.00 98.31 86 ALA A N 1
ATOM 649 C CA . ALA A 1 86 ? 4.846 2.038 -11.883 1.00 98.31 86 ALA A CA 1
ATOM 650 C C . ALA A 1 86 ? 5.331 2.631 -13.219 1.00 98.31 86 ALA A C 1
ATOM 652 O O . ALA A 1 86 ? 5.912 1.910 -14.024 1.00 98.31 86 ALA A O 1
ATOM 653 N N . GLN A 1 87 ? 5.278 3.959 -13.364 1.00 97.44 87 GLN A N 1
ATOM 654 C CA . GLN A 1 87 ? 5.839 4.706 -14.505 1.00 97.44 87 GLN A CA 1
ATOM 655 C C . GLN A 1 87 ? 7.354 4.490 -14.683 1.00 97.44 87 GLN A C 1
ATOM 657 O O . GLN A 1 87 ? 7.907 4.586 -15.779 1.00 97.44 87 GLN A O 1
ATOM 662 N N . ARG A 1 88 ? 8.065 4.176 -13.593 1.00 95.94 88 ARG A N 1
ATOM 663 C CA . ARG A 1 88 ? 9.491 3.802 -13.593 1.00 95.94 88 ARG A CA 1
ATOM 664 C C . ARG A 1 88 ? 9.706 2.291 -13.721 1.00 95.94 88 ARG A C 1
ATOM 666 O O . ARG A 1 88 ? 10.822 1.814 -13.507 1.00 95.94 88 ARG A O 1
ATOM 673 N N . GLY A 1 89 ? 8.672 1.526 -14.064 1.00 94.75 89 GLY A N 1
ATOM 674 C CA . GLY A 1 89 ? 8.661 0.064 -14.054 1.00 94.75 89 GLY A CA 1
ATOM 675 C C . GLY A 1 89 ? 9.720 -0.581 -14.950 1.00 94.75 89 GLY A C 1
ATOM 676 O O . GLY A 1 89 ? 10.255 -1.633 -14.622 1.00 94.75 89 GLY A O 1
ATOM 677 N N . ARG A 1 90 ? 10.126 0.079 -16.038 1.00 91.50 90 ARG A N 1
ATOM 678 C CA . ARG A 1 90 ? 11.213 -0.409 -16.913 1.00 91.50 90 ARG A CA 1
ATOM 679 C C . ARG A 1 90 ? 12.604 -0.362 -16.252 1.00 91.50 90 ARG A C 1
ATOM 681 O O . ARG A 1 90 ? 13.561 -0.921 -16.792 1.00 91.50 90 ARG A O 1
ATOM 688 N N . PHE A 1 91 ? 12.707 0.294 -15.096 1.00 91.12 91 PHE A N 1
ATOM 689 C CA . PHE A 1 91 ? 13.920 0.518 -14.309 1.00 91.12 91 PHE A CA 1
ATOM 690 C C . PHE A 1 91 ? 13.749 -0.036 -12.881 1.00 91.12 91 PHE A C 1
ATOM 692 O O . PHE A 1 91 ? 13.353 -1.182 -12.690 1.00 91.12 91 PHE A O 1
ATOM 699 N N . ASP A 1 92 ? 14.046 0.764 -11.860 1.00 91.25 92 ASP A N 1
ATOM 700 C CA . ASP A 1 92 ? 13.968 0.424 -10.437 1.00 91.25 92 ASP A CA 1
ATOM 701 C C . ASP A 1 92 ? 12.558 0.515 -9.833 1.00 91.25 92 ASP A C 1
ATOM 703 O O . ASP A 1 92 ? 12.377 0.268 -8.642 1.00 91.25 92 ASP A O 1
ATOM 707 N N . GLY A 1 93 ? 11.552 0.872 -10.632 1.00 95.44 93 GLY A N 1
ATOM 708 C CA . GLY A 1 93 ? 10.206 1.146 -10.141 1.00 95.44 93 GLY A CA 1
ATOM 709 C C . GLY A 1 93 ? 9.296 -0.075 -9.985 1.00 95.44 93 GLY A C 1
ATOM 710 O O . GLY A 1 93 ? 8.383 -0.044 -9.160 1.00 95.44 93 GLY A O 1
ATOM 711 N N . TYR A 1 94 ? 9.545 -1.167 -10.716 1.00 96.31 94 TYR A N 1
ATOM 712 C CA . TYR A 1 94 ? 8.559 -2.248 -10.858 1.00 96.31 94 TYR A CA 1
ATOM 713 C C . TYR A 1 94 ? 8.257 -2.987 -9.550 1.00 96.31 94 TYR A C 1
A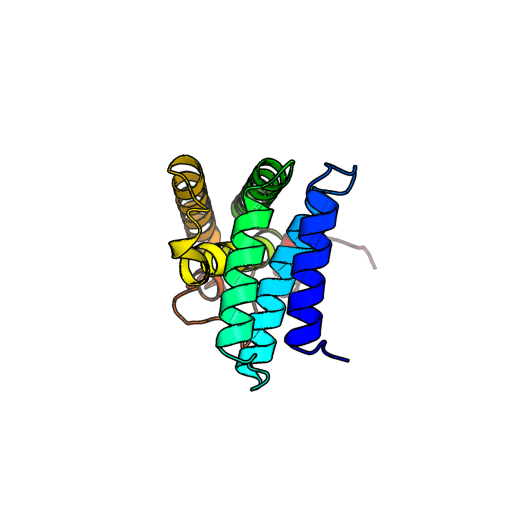TOM 715 O O . TYR A 1 94 ? 7.099 -3.188 -9.180 1.00 96.31 94 TYR A O 1
ATOM 723 N N . GLU A 1 95 ? 9.300 -3.386 -8.821 1.00 95.62 95 GLU A N 1
ATOM 724 C CA . GLU A 1 95 ? 9.152 -4.093 -7.548 1.00 95.62 95 GLU A CA 1
ATOM 725 C C . GLU A 1 95 ? 8.553 -3.182 -6.452 1.00 95.62 95 GLU A C 1
ATOM 727 O O . GLU A 1 95 ? 7.576 -3.587 -5.813 1.00 95.62 95 GLU A O 1
ATOM 732 N N . PRO A 1 96 ? 9.015 -1.926 -6.262 1.00 96.69 96 PRO A N 1
ATOM 733 C CA . PRO A 1 96 ? 8.342 -0.975 -5.376 1.00 96.69 96 PRO A CA 1
ATOM 734 C C . PRO A 1 96 ? 6.869 -0.720 -5.725 1.00 96.69 96 PRO A C 1
ATOM 736 O O . PRO A 1 96 ? 6.038 -0.616 -4.819 1.00 96.69 96 PRO A O 1
ATOM 739 N N . ALA A 1 97 ? 6.526 -0.629 -7.013 1.00 98.12 97 ALA A N 1
ATOM 740 C CA . ALA A 1 97 ? 5.146 -0.474 -7.469 1.00 98.12 97 ALA A CA 1
ATOM 741 C C . ALA A 1 97 ? 4.307 -1.717 -7.148 1.00 98.12 97 ALA A C 1
ATOM 743 O O . ALA A 1 97 ? 3.248 -1.597 -6.539 1.00 98.12 97 ALA A O 1
ATOM 744 N N . SER A 1 98 ? 4.829 -2.912 -7.434 1.00 98.00 98 SER A N 1
ATOM 745 C CA . SER A 1 98 ? 4.205 -4.202 -7.102 1.00 98.00 98 SER A CA 1
ATOM 746 C C . SER A 1 98 ? 3.906 -4.344 -5.605 1.00 98.00 98 SER A C 1
ATOM 748 O O . SER A 1 98 ? 2.836 -4.814 -5.187 1.00 98.00 98 SER A O 1
ATOM 750 N N . ARG A 1 99 ? 4.843 -3.891 -4.768 1.00 97.69 99 ARG A N 1
ATOM 751 C CA . ARG A 1 99 ? 4.689 -3.862 -3.313 1.00 97.69 99 ARG A CA 1
ATOM 752 C C . ARG A 1 99 ? 3.592 -2.894 -2.880 1.00 97.69 99 ARG A C 1
ATOM 754 O O . ARG A 1 99 ? 2.679 -3.297 -2.158 1.00 97.69 99 ARG A O 1
ATOM 761 N N . GLY A 1 100 ? 3.633 -1.657 -3.369 1.00 98.31 100 GLY A N 1
ATOM 762 C CA . GLY A 1 100 ? 2.628 -0.644 -3.050 1.00 98.31 100 GLY A CA 1
ATOM 763 C C . GLY A 1 100 ? 1.224 -1.008 -3.534 1.00 98.31 100 GLY A C 1
ATOM 764 O O . GLY A 1 100 ? 0.255 -0.905 -2.780 1.00 98.31 100 GLY A O 1
ATOM 765 N N . ARG A 1 101 ? 1.114 -1.544 -4.752 1.00 98.44 101 ARG A N 1
ATOM 766 C CA . ARG A 1 101 ? -0.140 -2.027 -5.337 1.00 98.44 101 ARG A CA 1
ATOM 767 C C . ARG A 1 101 ? -0.763 -3.161 -4.526 1.00 98.44 101 ARG A C 1
ATOM 769 O O . ARG A 1 101 ? -1.985 -3.211 -4.380 1.00 98.44 101 ARG A O 1
ATOM 776 N N . SER A 1 102 ? 0.063 -4.019 -3.923 1.00 98.38 102 SER A N 1
ATOM 777 C CA . SER A 1 102 ? -0.401 -5.065 -3.001 1.00 98.38 102 SER A CA 1
ATOM 778 C C . SER A 1 102 ? -0.962 -4.503 -1.699 1.00 98.38 102 SER A C 1
ATOM 780 O O . SER A 1 102 ? -1.979 -5.002 -1.225 1.00 98.38 102 SER A O 1
ATOM 782 N N . ALA A 1 103 ? -0.348 -3.463 -1.130 1.00 98.06 103 ALA A N 1
ATOM 783 C CA . ALA A 1 103 ? -0.881 -2.816 0.068 1.00 98.06 103 ALA A CA 1
ATOM 784 C C . ALA A 1 103 ? -2.240 -2.154 -0.220 1.00 98.06 103 ALA A C 1
ATOM 786 O O . ALA A 1 103 ? -3.185 -2.309 0.554 1.00 98.06 103 ALA A O 1
ATOM 787 N N . LEU A 1 104 ? -2.370 -1.505 -1.382 1.00 98.25 104 LEU A N 1
ATOM 788 C CA . LEU A 1 104 ? -3.637 -0.934 -1.848 1.00 98.25 104 LEU A CA 1
ATOM 789 C C . LEU A 1 104 ? -4.700 -2.015 -2.097 1.00 98.25 104 LEU A C 1
ATOM 791 O O . LEU A 1 104 ? -5.847 -1.835 -1.696 1.00 98.25 104 LEU A O 1
ATOM 795 N N . GLN A 1 105 ? -4.323 -3.167 -2.667 1.00 97.50 105 GLN A N 1
ATOM 796 C CA . GLN A 1 105 ? -5.236 -4.304 -2.837 1.00 97.50 105 GLN A CA 1
ATOM 797 C C . GLN A 1 105 ? -5.733 -4.848 -1.492 1.00 97.50 105 GLN A C 1
ATOM 799 O O . GLN A 1 105 ? -6.902 -5.213 -1.372 1.00 97.50 105 GLN A O 1
ATOM 804 N N . ILE A 1 106 ? -4.866 -4.896 -0.474 1.00 96.25 106 ILE A N 1
ATOM 805 C CA . ILE A 1 106 ? -5.261 -5.306 0.879 1.00 96.25 106 ILE A CA 1
ATOM 806 C C . ILE A 1 106 ? -6.306 -4.341 1.432 1.00 96.25 106 ILE A C 1
ATOM 808 O O . ILE A 1 106 ? -7.321 -4.809 1.936 1.00 96.25 106 ILE A O 1
ATOM 812 N N . LEU A 1 107 ? -6.108 -3.026 1.302 1.00 97.12 107 LEU A N 1
ATOM 813 C CA . LEU A 1 107 ? -7.120 -2.052 1.717 1.00 97.12 107 LEU A CA 1
ATOM 814 C C . LEU A 1 107 ? -8.443 -2.240 0.963 1.00 97.12 107 LEU A C 1
ATOM 816 O O . LEU A 1 107 ? -9.500 -2.263 1.586 1.00 97.12 107 LEU A O 1
ATOM 820 N N . LEU A 1 108 ? -8.388 -2.418 -0.358 1.00 95.38 108 LEU A N 1
ATOM 821 C CA . LEU A 1 108 ? -9.579 -2.566 -1.196 1.00 95.38 108 LEU A CA 1
ATOM 822 C C . LEU A 1 108 ? -10.426 -3.791 -0.812 1.00 95.38 108 LEU A C 1
ATOM 824 O O . LEU A 1 108 ? -11.651 -3.725 -0.852 1.00 95.38 108 LEU A O 1
ATOM 828 N N . VAL A 1 109 ? -9.781 -4.902 -0.446 1.00 94.12 109 VAL A N 1
ATOM 829 C CA . VAL A 1 109 ? -10.461 -6.175 -0.154 1.00 94.12 109 VAL A CA 1
ATOM 830 C C . VAL A 1 109 ? -10.807 -6.314 1.325 1.00 94.12 109 VAL A C 1
ATOM 832 O O . VAL A 1 109 ? -11.953 -6.590 1.667 1.00 94.12 109 VAL A O 1
ATOM 835 N N . ASP A 1 110 ? -9.834 -6.129 2.217 1.00 94.06 110 ASP A N 1
ATOM 836 C CA . ASP A 1 110 ? -10.010 -6.429 3.643 1.00 94.06 110 ASP A CA 1
ATOM 837 C C . ASP A 1 110 ? -10.723 -5.311 4.409 1.00 94.06 110 ASP A C 1
ATOM 839 O O . ASP A 1 110 ? -11.180 -5.540 5.530 1.00 94.06 110 ASP A O 1
ATOM 843 N N . PHE A 1 111 ? -10.805 -4.115 3.821 1.00 94.75 111 PHE A N 1
ATOM 844 C CA . PHE A 1 111 ? -11.401 -2.921 4.420 1.00 94.75 111 PHE A CA 1
ATOM 845 C C . PHE A 1 111 ? -12.518 -2.351 3.530 1.00 94.75 111 PHE A C 1
ATOM 847 O O . PHE A 1 111 ? -12.812 -1.158 3.603 1.00 94.75 111 PHE A O 1
ATOM 854 N N . ALA A 1 112 ? -13.146 -3.193 2.699 1.00 89.19 112 ALA A N 1
ATOM 855 C CA . ALA A 1 112 ? -14.193 -2.796 1.753 1.00 89.19 112 ALA A CA 1
ATOM 856 C C . ALA A 1 112 ? -15.367 -2.056 2.427 1.00 89.19 112 ALA A C 1
ATOM 858 O O . ALA A 1 112 ? -15.844 -1.052 1.902 1.00 89.19 112 ALA A O 1
ATOM 859 N N . ASP A 1 113 ? -15.760 -2.477 3.635 1.00 88.50 113 ASP A N 1
ATOM 860 C CA . ASP A 1 113 ? -16.820 -1.833 4.430 1.00 88.50 113 ASP A CA 1
ATOM 861 C C . ASP A 1 113 ? -16.452 -0.408 4.894 1.00 88.50 113 ASP A C 1
ATOM 863 O O . ASP A 1 113 ? -17.301 0.362 5.342 1.00 88.50 113 ASP A O 1
ATOM 867 N N . GLY A 1 114 ? -15.169 -0.047 4.807 1.00 87.19 114 GLY A N 1
ATOM 868 C CA . GLY A 1 114 ? -14.633 1.241 5.225 1.00 87.19 114 GLY A CA 1
ATOM 869 C C . GLY A 1 114 ? -14.828 2.375 4.219 1.00 87.19 114 GLY A C 1
ATOM 870 O O . GLY A 1 114 ? -14.605 3.521 4.610 1.00 87.19 114 GLY A O 1
ATOM 871 N N . ASP A 1 115 ? -15.231 2.081 2.978 1.00 90.06 115 ASP A N 1
ATOM 872 C CA . ASP A 1 115 ? -15.395 3.049 1.877 1.00 90.06 115 ASP A CA 1
ATOM 873 C C . ASP A 1 115 ? -14.175 3.980 1.711 1.00 90.06 115 ASP A C 1
ATOM 875 O O . ASP A 1 115 ? -14.251 5.203 1.814 1.00 90.06 115 ASP A O 1
ATOM 879 N N . LEU A 1 116 ? -12.993 3.371 1.560 1.00 92.56 116 LEU A N 1
ATOM 880 C CA . LEU A 1 116 ? -11.703 4.077 1.505 1.00 92.56 116 LEU A CA 1
ATOM 881 C C . LEU A 1 116 ? -11.322 4.580 0.105 1.00 92.56 116 LEU A C 1
ATOM 883 O O . LEU A 1 116 ? -10.368 5.347 -0.023 1.00 92.56 116 LEU A O 1
ATOM 887 N N . PHE A 1 117 ? -12.021 4.122 -0.934 1.00 93.00 117 PHE A N 1
ATOM 888 C CA . PHE A 1 117 ? -11.696 4.400 -2.332 1.00 93.00 117 PHE A CA 1
ATOM 889 C C . PHE A 1 117 ? -12.906 5.015 -3.030 1.00 93.00 117 PHE A C 1
ATOM 8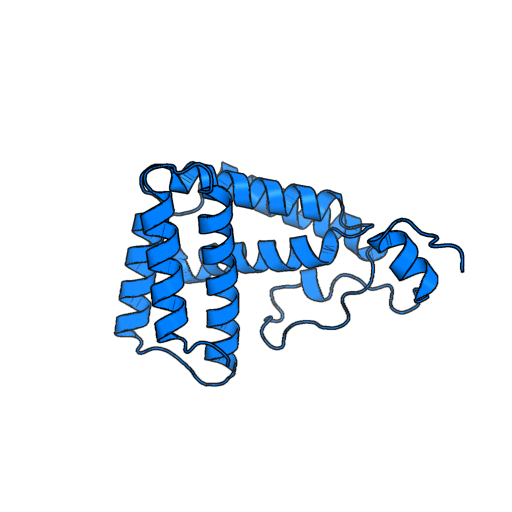91 O O . PHE A 1 117 ? -13.890 4.325 -3.302 1.00 93.00 117 PHE A O 1
ATOM 898 N N . ASP A 1 118 ? -12.803 6.306 -3.331 1.00 93.94 118 ASP A N 1
ATOM 899 C CA . ASP A 1 118 ? -13.713 7.000 -4.235 1.00 93.94 118 ASP A CA 1
ATOM 900 C C . ASP A 1 118 ? -13.373 6.692 -5.705 1.00 93.94 118 ASP A C 1
ATOM 902 O O . ASP A 1 118 ? -12.450 5.934 -6.011 1.00 93.94 118 ASP A O 1
ATOM 906 N N . ASP A 1 119 ? -14.138 7.263 -6.634 1.00 95.50 119 ASP A N 1
ATOM 907 C CA . ASP A 1 119 ? -13.959 7.006 -8.067 1.00 95.50 119 ASP A CA 1
ATOM 908 C C . ASP A 1 119 ? -12.599 7.490 -8.583 1.00 95.50 119 ASP A C 1
ATOM 910 O O . ASP A 1 119 ? -11.993 6.830 -9.423 1.00 95.50 119 ASP A O 1
ATOM 914 N N . LEU A 1 120 ? -12.077 8.590 -8.032 1.00 94.12 120 LEU A N 1
ATOM 915 C CA . LEU A 1 120 ? -10.733 9.064 -8.356 1.00 94.12 120 LEU A CA 1
ATOM 916 C C . LEU A 1 120 ? -9.676 8.066 -7.873 1.00 94.12 120 LEU A C 1
ATOM 918 O O . LEU A 1 120 ? -8.753 7.732 -8.604 1.00 94.12 120 LEU A O 1
ATOM 922 N N . ALA A 1 121 ? -9.819 7.548 -6.654 1.00 94.94 121 ALA A N 1
ATOM 923 C CA . ALA A 1 121 ? -8.915 6.540 -6.128 1.00 94.94 121 ALA A CA 1
ATOM 924 C C . ALA A 1 121 ? -8.961 5.233 -6.921 1.00 94.94 121 ALA A C 1
ATOM 926 O O . ALA A 1 121 ? -7.936 4.565 -7.004 1.00 94.94 121 ALA A O 1
ATOM 927 N N . ARG A 1 122 ? -10.114 4.865 -7.491 1.00 95.88 122 ARG A N 1
ATOM 928 C CA . ARG A 1 122 ? -10.229 3.709 -8.391 1.00 95.88 122 ARG A CA 1
ATOM 929 C C . ARG A 1 122 ? -9.545 3.964 -9.732 1.00 95.88 122 ARG A C 1
ATOM 931 O O . ARG A 1 122 ? -8.780 3.106 -10.153 1.00 95.88 122 ARG A O 1
ATOM 938 N N . ALA A 1 123 ? -9.738 5.141 -10.326 1.00 97.44 123 ALA A N 1
ATOM 939 C CA . ALA A 1 123 ? -9.055 5.527 -11.561 1.00 97.44 123 ALA A CA 1
ATOM 940 C C . ALA A 1 123 ? -7.523 5.488 -11.408 1.00 97.44 123 ALA A C 1
ATOM 942 O O . ALA A 1 123 ? -6.836 4.930 -12.252 1.00 97.44 123 ALA A O 1
ATOM 943 N N . ASP A 1 124 ? -6.987 5.969 -10.283 1.00 96.88 124 ASP A N 1
ATOM 944 C CA . ASP A 1 124 ? -5.554 5.853 -9.986 1.00 96.88 124 ASP A CA 1
ATOM 945 C C . ASP A 1 124 ? -5.067 4.393 -9.904 1.00 96.88 124 ASP A C 1
ATOM 947 O O . ASP A 1 124 ? -3.918 4.108 -10.231 1.00 96.88 124 ASP A O 1
ATOM 951 N N . LEU A 1 125 ? -5.891 3.466 -9.395 1.00 98.00 125 LEU A N 1
ATOM 952 C CA . LEU A 1 125 ? -5.516 2.048 -9.332 1.00 98.00 125 LEU A CA 1
ATOM 953 C C . LEU A 1 125 ? -5.491 1.414 -10.721 1.00 98.00 125 LEU A C 1
ATOM 955 O O . LEU A 1 125 ? -4.608 0.603 -10.981 1.00 98.00 125 LEU A O 1
ATOM 959 N N . GLU A 1 126 ? -6.439 1.789 -11.577 1.00 98.38 126 GLU A N 1
ATOM 960 C CA . GLU A 1 126 ? -6.468 1.380 -12.981 1.00 98.38 126 GLU A CA 1
ATOM 961 C C . GLU A 1 126 ? -5.226 1.909 -13.711 1.00 98.38 126 GLU A C 1
ATOM 963 O O . GLU A 1 126 ? -4.529 1.127 -14.346 1.00 98.38 126 GLU A O 1
ATOM 968 N N . GLU A 1 127 ? -4.857 3.178 -13.510 1.00 98.56 127 GLU A N 1
ATOM 969 C CA . GLU A 1 127 ? -3.634 3.761 -14.085 1.00 98.56 127 GLU A CA 1
ATOM 970 C C . GLU A 1 127 ? -2.361 3.052 -13.584 1.00 98.56 127 GLU A C 1
ATOM 972 O O . GLU A 1 127 ? -1.452 2.768 -14.359 1.00 98.56 127 GLU A O 1
ATOM 977 N N . ILE A 1 128 ? -2.287 2.700 -12.292 1.00 98.69 128 ILE A N 1
ATOM 978 C CA . ILE A 1 128 ? -1.171 1.896 -11.763 1.00 98.69 128 ILE A CA 1
ATOM 979 C C . ILE A 1 128 ? -1.099 0.527 -12.452 1.00 98.69 128 ILE A C 1
ATOM 981 O O . ILE A 1 128 ? 0.004 0.052 -12.731 1.00 98.69 128 ILE A O 1
ATOM 985 N N . ASP A 1 129 ? -2.244 -0.123 -12.669 1.00 98.69 129 ASP A N 1
ATOM 986 C CA . ASP A 1 129 ? -2.304 -1.432 -13.318 1.00 98.69 129 ASP A CA 1
ATOM 987 C C . ASP A 1 129 ? -1.864 -1.326 -14.789 1.00 98.69 129 ASP A C 1
ATOM 989 O O . ASP A 1 129 ? -1.011 -2.108 -15.204 1.00 98.69 129 ASP A O 1
ATOM 993 N N . GLU A 1 130 ? -2.331 -0.316 -15.530 1.00 98.50 130 GLU A N 1
ATOM 994 C CA . GLU A 1 130 ? -1.909 -0.029 -16.911 1.00 98.50 130 GLU A CA 1
ATOM 995 C C . GLU A 1 130 ? -0.389 0.187 -17.017 1.00 98.50 130 GLU A C 1
ATOM 997 O O . GLU A 1 130 ? 0.281 -0.472 -17.811 1.00 98.50 130 GLU A O 1
ATOM 1002 N N . GLU A 1 131 ? 0.194 1.028 -16.158 1.00 98.44 131 GLU A N 1
ATOM 1003 C CA . GLU A 1 131 ? 1.642 1.293 -16.151 1.00 98.44 131 GLU A CA 1
ATOM 1004 C C . GLU A 1 131 ? 2.470 0.038 -15.806 1.00 98.44 131 GLU A C 1
ATOM 1006 O O . GLU A 1 131 ? 3.563 -0.184 -16.341 1.00 98.44 131 GLU A O 1
ATOM 1011 N N . LEU A 1 132 ? 1.959 -0.823 -14.917 1.00 98.06 132 LEU A N 1
ATOM 1012 C CA . LEU A 1 132 ? 2.593 -2.104 -14.593 1.00 98.06 132 LEU A CA 1
ATOM 1013 C C . LEU A 1 132 ? 2.498 -3.109 -15.746 1.00 98.06 132 LEU A C 1
ATOM 1015 O O . LEU A 1 132 ? 3.450 -3.870 -15.949 1.00 98.06 132 LEU A O 1
ATOM 1019 N N . GLU A 1 133 ? 1.387 -3.140 -16.483 1.00 97.31 133 GLU A N 1
ATOM 1020 C CA . GLU A 1 133 ? 1.241 -3.966 -17.686 1.00 97.31 133 GLU A CA 1
ATOM 1021 C C . GLU A 1 133 ? 2.207 -3.496 -18.781 1.00 97.31 133 GLU A C 1
ATOM 1023 O O . GLU A 1 133 ? 3.006 -4.296 -19.275 1.00 97.31 133 GLU A O 1
ATOM 1028 N N . ASP A 1 134 ? 2.225 -2.195 -19.073 1.00 96.50 134 ASP A N 1
ATOM 1029 C CA . ASP A 1 134 ? 3.074 -1.578 -20.097 1.00 96.50 134 ASP A CA 1
ATOM 1030 C C . ASP A 1 134 ? 4.574 -1.740 -19.817 1.00 96.50 134 ASP A C 1
ATOM 1032 O O . ASP A 1 134 ? 5.400 -1.809 -20.737 1.00 96.50 134 ASP A O 1
ATOM 1036 N N . ALA A 1 135 ? 4.962 -1.790 -18.543 1.00 95.19 135 ALA A N 1
ATOM 1037 C CA . ALA A 1 135 ? 6.346 -2.009 -18.152 1.00 95.19 135 ALA A CA 1
ATOM 1038 C C . ALA A 1 135 ? 6.740 -3.495 -18.086 1.00 95.19 135 ALA A C 1
ATOM 1040 O O . ALA A 1 135 ? 7.937 -3.785 -18.123 1.00 95.19 135 ALA A O 1
ATOM 1041 N N . ALA A 1 136 ? 5.791 -4.433 -17.984 1.00 94.25 136 ALA A N 1
ATOM 1042 C CA . ALA A 1 136 ? 6.056 -5.829 -17.616 1.00 94.25 136 ALA A CA 1
ATOM 1043 C C . ALA A 1 136 ? 7.055 -6.540 -18.543 1.00 94.25 136 ALA A C 1
ATOM 1045 O O . ALA A 1 136 ? 7.944 -7.252 -18.073 1.00 94.25 136 ALA A O 1
ATOM 1046 N N . ASP A 1 137 ? 6.948 -6.332 -19.855 1.00 90.75 137 ASP A N 1
ATOM 1047 C CA . ASP A 1 137 ? 7.809 -7.010 -20.833 1.00 90.75 137 ASP A CA 1
ATOM 1048 C C . ASP A 1 137 ? 9.268 -6.518 -20.792 1.00 90.75 137 ASP A C 1
ATOM 1050 O O . ASP A 1 137 ? 10.187 -7.233 -21.195 1.00 90.75 137 ASP A O 1
ATOM 1054 N N . GLU A 1 138 ? 9.509 -5.314 -20.269 1.00 89.62 138 GLU A N 1
ATOM 1055 C CA . GLU A 1 138 ? 10.837 -4.696 -20.203 1.00 89.62 138 GLU A CA 1
ATOM 1056 C C . GLU A 1 138 ? 11.393 -4.588 -18.779 1.00 89.62 138 GLU A C 1
ATOM 1058 O O . GLU A 1 138 ? 12.583 -4.307 -18.597 1.00 89.62 138 GLU A O 1
ATOM 1063 N N . ALA A 1 139 ? 10.558 -4.804 -17.769 1.00 90.56 139 ALA A N 1
ATOM 1064 C CA . ALA A 1 139 ? 10.929 -4.679 -16.374 1.00 90.56 139 ALA A CA 1
ATOM 1065 C C . ALA A 1 139 ? 12.047 -5.661 -15.987 1.00 90.56 139 ALA A C 1
ATOM 1067 O O . ALA A 1 139 ? 12.071 -6.811 -16.448 1.00 90.56 139 ALA A O 1
ATOM 1068 N N . PRO A 1 140 ? 12.968 -5.255 -15.094 1.00 87.25 140 PRO A N 1
ATOM 1069 C CA . PRO A 1 140 ? 13.832 -6.205 -14.414 1.00 87.25 140 PRO A CA 1
ATOM 1070 C C . PRO A 1 140 ? 12.996 -7.297 -13.722 1.00 87.25 140 PRO A C 1
ATOM 1072 O O . PRO A 1 140 ? 12.003 -6.976 -13.066 1.00 87.25 140 PRO A O 1
ATOM 1075 N N . PRO A 1 141 ? 13.379 -8.583 -13.823 1.00 85.25 141 PRO A N 1
ATOM 1076 C CA . PRO A 1 141 ? 12.615 -9.658 -13.202 1.00 85.25 141 PRO A CA 1
ATOM 1077 C C . PRO A 1 141 ? 12.611 -9.516 -11.677 1.00 85.25 141 PRO A C 1
ATOM 1079 O O . PRO A 1 141 ? 13.669 -9.328 -11.060 1.00 85.25 141 PRO A O 1
ATOM 1082 N N . ILE A 1 142 ? 11.436 -9.684 -11.065 1.00 87.94 142 ILE A N 1
ATOM 1083 C CA . ILE A 1 142 ? 11.325 -9.855 -9.615 1.00 87.94 142 ILE A CA 1
ATOM 1084 C C . ILE A 1 142 ? 11.690 -11.300 -9.288 1.00 87.94 142 ILE A C 1
ATOM 1086 O O . ILE A 1 142 ? 11.008 -12.235 -9.702 1.00 87.94 142 ILE A O 1
ATOM 1090 N N . ARG A 1 143 ? 12.789 -11.490 -8.559 1.00 82.12 143 ARG A N 1
ATOM 1091 C CA . ARG A 1 143 ? 13.313 -12.831 -8.257 1.00 82.12 143 ARG A CA 1
ATOM 1092 C C . ARG A 1 143 ? 12.731 -13.424 -6.985 1.00 82.12 143 ARG A C 1
ATOM 1094 O O . ARG A 1 143 ? 12.460 -14.618 -6.941 1.00 82.12 143 ARG A O 1
ATOM 1101 N N . ASP A 1 144 ? 12.489 -12.573 -5.998 1.00 85.94 144 ASP A N 1
ATOM 1102 C CA . ASP A 1 144 ? 12.048 -12.977 -4.670 1.00 85.94 144 ASP A CA 1
ATOM 1103 C C . ASP A 1 144 ? 10.593 -12.552 -4.459 1.00 85.94 144 ASP A C 1
ATOM 1105 O O . ASP A 1 144 ? 10.295 -11.615 -3.719 1.00 85.94 144 ASP A O 1
ATOM 1109 N N . VAL A 1 145 ? 9.663 -13.227 -5.146 1.00 90.75 145 VAL A N 1
ATOM 1110 C CA . VAL A 1 145 ? 8.225 -13.004 -4.927 1.00 90.75 145 VAL A CA 1
ATOM 1111 C C . VAL A 1 145 ? 7.874 -13.444 -3.498 1.00 90.75 145 VAL A C 1
ATOM 1113 O O . VAL A 1 145 ? 8.051 -14.624 -3.175 1.00 90.75 145 VAL A O 1
ATOM 1116 N N . PRO A 1 146 ? 7.368 -12.543 -2.629 1.00 90.69 146 PRO A N 1
ATOM 1117 C CA . PRO A 1 146 ? 7.112 -12.884 -1.235 1.00 90.69 146 PRO A CA 1
ATOM 1118 C C . PRO A 1 146 ? 6.103 -14.018 -1.093 1.00 90.69 146 PRO A C 1
ATOM 1120 O O . PRO A 1 146 ? 5.108 -14.062 -1.822 1.00 90.69 146 PRO A O 1
ATOM 1123 N N . SER A 1 147 ? 6.334 -14.902 -0.114 1.00 88.75 147 SER A N 1
ATOM 1124 C CA . SER A 1 147 ? 5.595 -16.157 0.017 1.00 88.75 147 SER A CA 1
ATOM 1125 C C . SER A 1 147 ? 4.093 -15.899 0.082 1.00 88.75 147 SER A C 1
ATOM 1127 O O . SER A 1 147 ? 3.414 -16.320 -0.853 1.00 88.75 147 SER A O 1
ATOM 1129 N N . TRP A 1 148 ? 3.590 -15.162 1.088 1.00 89.06 148 TRP A N 1
ATOM 1130 C CA . TRP A 1 148 ? 2.893 -13.896 0.866 1.00 89.06 148 TRP A CA 1
ATOM 1131 C C . TRP A 1 148 ? 1.790 -13.774 -0.181 1.00 89.06 148 TRP A C 1
ATOM 1133 O O . TRP A 1 148 ? 0.581 -13.836 0.079 1.00 89.06 148 TRP A O 1
ATOM 1143 N N . VAL A 1 149 ? 2.266 -13.518 -1.390 1.00 92.38 149 VAL A N 1
ATOM 1144 C CA . VAL A 1 149 ? 1.538 -12.898 -2.483 1.00 92.38 149 VAL A CA 1
ATOM 1145 C C . VAL A 1 149 ? 0.591 -13.912 -3.132 1.00 92.38 149 VAL A C 1
ATOM 1147 O O . VAL A 1 149 ? 1.061 -14.921 -3.675 1.00 92.38 149 VAL A O 1
ATOM 1150 N N . PRO A 1 150 ? -0.733 -13.665 -3.134 1.00 91.50 150 PRO A N 1
ATOM 1151 C CA . PRO A 1 150 ? -1.677 -14.540 -3.820 1.00 91.50 150 PRO A CA 1
ATOM 1152 C C . PRO A 1 150 ? -1.491 -14.479 -5.345 1.00 91.50 150 PRO A C 1
ATOM 1154 O O . PRO A 1 150 ? -0.861 -13.570 -5.888 1.00 91.50 150 PRO A O 1
ATOM 1157 N N . GLU A 1 151 ? -2.052 -15.449 -6.066 1.00 89.19 151 GLU A N 1
ATOM 1158 C CA . GLU A 1 151 ? -2.005 -15.464 -7.537 1.00 89.19 151 GLU A CA 1
ATOM 1159 C C . GLU A 1 151 ? -2.721 -14.263 -8.166 1.00 89.19 151 GLU A C 1
ATOM 1161 O O . GLU A 1 151 ? -2.295 -13.781 -9.211 1.00 89.19 151 GLU A O 1
ATOM 1166 N N . SER A 1 152 ? -3.747 -13.726 -7.497 1.00 91.38 152 SER A N 1
ATOM 1167 C CA . SER A 1 152 ? -4.493 -12.546 -7.950 1.00 91.38 152 SER A CA 1
ATOM 1168 C C . SER A 1 152 ? -3.649 -11.273 -8.033 1.00 91.38 152 SER A C 1
ATOM 1170 O O . SER A 1 152 ? -4.023 -10.343 -8.742 1.00 91.38 152 SER A O 1
ATOM 1172 N N . HIS A 1 153 ? -2.507 -11.218 -7.345 1.00 95.88 153 HIS A N 1
ATOM 1173 C CA . HIS A 1 153 ? -1.543 -10.128 -7.473 1.00 95.88 153 HIS A CA 1
ATOM 1174 C C . HIS A 1 153 ? -0.622 -10.416 -8.669 1.00 95.88 153 HIS A C 1
ATOM 1176 O O . HIS A 1 153 ? 0.569 -10.710 -8.513 1.00 95.88 153 HIS A O 1
ATOM 1182 N N . TRP A 1 154 ? -1.217 -10.409 -9.863 1.00 95.56 154 TRP A N 1
ATOM 1183 C CA . TRP A 1 154 ? -0.589 -10.820 -11.121 1.00 95.56 154 TRP A CA 1
ATOM 1184 C C . TRP A 1 154 ? 0.705 -10.044 -11.410 1.00 95.56 154 TRP A C 1
ATOM 1186 O O . TRP A 1 154 ? 1.664 -10.629 -11.915 1.00 95.56 154 TRP A O 1
ATOM 1196 N N . TRP A 1 155 ? 0.767 -8.774 -10.998 1.00 96.25 155 TRP A N 1
ATOM 1197 C CA . TRP A 1 155 ? 1.895 -7.868 -11.219 1.00 96.25 155 TRP A CA 1
ATOM 1198 C C . TRP A 1 155 ? 3.229 -8.415 -10.694 1.00 96.25 155 TRP A C 1
ATOM 1200 O O . TRP A 1 155 ? 4.260 -8.203 -11.313 1.00 96.25 155 TRP A O 1
ATOM 1210 N N . TRP A 1 156 ? 3.248 -9.233 -9.636 1.00 95.62 156 TRP A N 1
ATOM 1211 C CA . TRP A 1 156 ? 4.501 -9.842 -9.156 1.00 95.62 156 TRP A CA 1
ATOM 1212 C C . TRP A 1 156 ? 5.123 -10.855 -10.122 1.00 95.62 156 TRP A C 1
ATOM 1214 O O . TRP A 1 156 ? 6.309 -11.159 -10.019 1.00 95.62 156 TRP A O 1
ATOM 1224 N N . ARG A 1 157 ? 4.313 -11.425 -11.018 1.00 92.31 157 ARG A N 1
ATOM 1225 C CA . ARG A 1 157 ? 4.698 -12.495 -11.953 1.00 92.31 157 ARG A CA 1
ATOM 1226 C C . ARG A 1 157 ? 4.616 -12.040 -13.410 1.00 92.31 157 ARG A C 1
ATOM 1228 O O . ARG A 1 157 ? 4.842 -12.843 -14.312 1.00 92.31 157 ARG A O 1
ATOM 1235 N N . ALA A 1 158 ? 4.268 -10.777 -13.634 1.00 93.06 158 ALA A N 1
ATOM 1236 C CA . ALA A 1 158 ? 4.144 -10.191 -14.956 1.00 93.06 158 ALA A CA 1
ATOM 1237 C C . ALA A 1 158 ? 5.496 -9.972 -15.653 1.00 93.06 158 ALA A C 1
ATOM 1239 O O . ALA A 1 158 ? 5.546 -10.225 -16.857 1.00 93.06 158 ALA A O 1
ATOM 1240 N N . PRO A 1 159 ? 6.595 -9.599 -14.959 1.00 89.50 159 PRO A N 1
ATOM 1241 C CA . PRO A 1 159 ? 7.910 -9.530 -15.587 1.00 89.50 159 PRO A CA 1
ATOM 1242 C C . PRO A 1 159 ? 8.370 -10.890 -16.114 1.00 89.50 159 PRO A C 1
ATOM 1244 O O . PRO A 1 159 ? 8.690 -11.799 -15.347 1.00 89.50 159 PRO A O 1
ATOM 1247 N N . LYS A 1 160 ? 8.410 -11.033 -17.442 1.00 77.75 160 LYS A N 1
ATOM 1248 C CA . LYS A 1 160 ? 8.731 -12.301 -18.129 1.00 77.75 160 LYS A CA 1
ATOM 1249 C C . LYS A 1 160 ? 10.186 -12.419 -18.569 1.00 77.75 160 LYS A C 1
ATOM 1251 O O . LYS A 1 160 ? 10.603 -13.508 -18.963 1.00 77.75 160 LYS A O 1
ATOM 1256 N N . ARG A 1 161 ? 10.973 -11.337 -18.517 1.00 75.75 161 ARG A N 1
ATOM 1257 C CA . ARG A 1 161 ? 12.395 -11.366 -18.896 1.00 75.75 161 ARG A CA 1
ATOM 1258 C C . ARG A 1 161 ? 13.230 -12.115 -17.865 1.00 75.75 161 ARG A C 1
ATOM 1260 O O . ARG A 1 161 ? 13.824 -11.530 -16.965 1.00 75.75 161 ARG A O 1
ATOM 1267 N N . THR A 1 162 ? 13.306 -13.430 -18.025 1.00 67.62 162 THR A N 1
ATOM 1268 C CA . THR A 1 162 ? 14.145 -14.308 -17.200 1.00 67.62 162 THR A CA 1
ATOM 1269 C C . THR A 1 162 ? 15.597 -14.386 -17.679 1.00 67.62 162 THR A C 1
ATOM 1271 O O . THR A 1 162 ? 16.433 -14.952 -16.983 1.00 67.62 162 THR A O 1
ATOM 1274 N N . ASP A 1 163 ? 15.902 -13.852 -18.864 1.00 72.06 163 ASP A N 1
ATOM 1275 C CA . ASP A 1 163 ? 17.204 -13.935 -19.539 1.00 72.06 163 ASP A CA 1
ATOM 1276 C C . ASP A 1 163 ? 18.083 -12.683 -19.371 1.00 72.06 163 ASP A C 1
ATOM 1278 O O . ASP A 1 163 ? 19.195 -12.629 -19.897 1.00 72.06 163 ASP A O 1
ATOM 1282 N N . MET A 1 164 ? 17.609 -11.677 -18.629 1.00 80.25 164 MET A N 1
ATOM 1283 C CA . MET A 1 164 ? 18.365 -10.456 -18.350 1.00 80.25 164 MET A CA 1
ATOM 1284 C C . MET A 1 164 ? 19.635 -10.780 -17.549 1.00 80.25 164 MET A C 1
ATOM 1286 O O . MET A 1 164 ? 19.566 -11.379 -16.471 1.00 80.25 164 MET A O 1
ATOM 1290 N N . SER A 1 165 ? 20.796 -10.355 -18.059 1.00 80.75 165 SER A N 1
ATOM 1291 C CA . SER A 1 165 ? 22.069 -10.535 -17.356 1.00 80.75 165 SER A CA 1
ATOM 1292 C C . SER A 1 165 ? 22.088 -9.740 -16.042 1.00 80.75 165 SER A C 1
ATOM 1294 O O . SER A 1 165 ? 21.410 -8.720 -15.905 1.00 80.75 165 SER A O 1
ATOM 1296 N N . GLU A 1 166 ? 22.890 -10.168 -15.060 1.00 81.38 166 GLU A N 1
ATOM 1297 C CA . GLU A 1 166 ? 23.085 -9.394 -13.817 1.00 81.38 166 GLU A CA 1
ATOM 1298 C C . GLU A 1 166 ? 23.609 -7.981 -14.078 1.00 81.38 166 GLU A C 1
ATOM 1300 O O . GLU A 1 166 ? 23.322 -7.050 -13.329 1.00 81.38 166 GLU A O 1
ATOM 1305 N N . GLU A 1 167 ? 24.412 -7.819 -15.125 1.00 80.75 167 GLU A N 1
ATOM 1306 C CA . GLU A 1 167 ? 24.971 -6.537 -15.533 1.00 80.75 167 GLU A CA 1
ATOM 1307 C C . GLU A 1 167 ? 23.883 -5.605 -16.071 1.00 80.75 167 GLU A C 1
ATOM 1309 O O . GLU A 1 167 ? 23.732 -4.499 -15.556 1.00 80.75 167 GLU A O 1
ATOM 1314 N N . GLU A 1 168 ? 23.052 -6.081 -17.007 1.00 79.38 168 GLU A N 1
ATOM 1315 C CA . GLU A 1 168 ? 21.921 -5.309 -17.530 1.00 79.38 168 GLU A CA 1
ATOM 1316 C C . GLU A 1 168 ? 20.927 -4.971 -16.411 1.00 79.38 168 GLU A C 1
ATOM 1318 O O . GLU A 1 168 ? 20.472 -3.830 -16.301 1.00 79.38 168 GLU A O 1
ATOM 1323 N N . ARG A 1 169 ? 20.635 -5.934 -15.527 1.00 79.12 169 ARG A N 1
ATOM 1324 C CA . ARG A 1 169 ? 19.759 -5.726 -14.369 1.00 79.12 169 ARG A CA 1
ATOM 1325 C C . ARG A 1 169 ? 20.309 -4.644 -13.442 1.00 79.12 169 ARG A C 1
ATOM 1327 O O . ARG A 1 169 ? 19.578 -3.723 -13.091 1.00 79.12 169 ARG A O 1
ATOM 1334 N N . ARG A 1 170 ? 21.591 -4.709 -13.064 1.00 80.00 170 ARG A N 1
ATOM 1335 C CA . ARG A 1 170 ? 22.224 -3.672 -12.229 1.00 80.00 170 ARG A CA 1
ATOM 1336 C C . ARG A 1 170 ? 22.232 -2.315 -12.923 1.00 80.00 170 ARG A C 1
ATOM 1338 O O . ARG A 1 170 ? 21.937 -1.319 -12.272 1.00 80.00 170 ARG A O 1
ATOM 1345 N N . HIS A 1 171 ? 22.509 -2.266 -14.225 1.00 82.06 171 HIS A N 1
ATOM 1346 C CA . HIS A 1 171 ? 22.475 -1.020 -14.983 1.00 82.06 171 HIS A CA 1
ATOM 1347 C C . HIS A 1 171 ? 21.075 -0.392 -14.983 1.00 82.06 171 HIS A C 1
ATOM 1349 O O . HIS A 1 171 ? 20.946 0.806 -14.774 1.00 82.06 171 HIS A O 1
ATOM 1355 N N . ARG A 1 172 ? 20.004 -1.175 -15.146 1.00 77.88 172 ARG A N 1
ATOM 1356 C CA . ARG A 1 172 ? 18.628 -0.647 -15.089 1.00 77.88 172 ARG A CA 1
ATOM 1357 C C . ARG A 1 172 ? 18.199 -0.215 -13.687 1.00 77.88 172 ARG A C 1
ATOM 1359 O O . ARG A 1 172 ? 17.457 0.752 -13.564 1.00 77.88 172 ARG A O 1
ATOM 1366 N N . LEU A 1 173 ? 18.651 -0.919 -12.650 1.00 79.31 173 LEU A N 1
ATOM 1367 C CA . LEU A 1 173 ? 18.296 -0.611 -11.260 1.00 79.31 173 LEU A CA 1
ATOM 1368 C C . LEU A 1 173 ? 19.098 0.563 -10.678 1.00 79.31 173 LEU A C 1
ATOM 1370 O O . LEU A 1 173 ? 18.592 1.275 -9.817 1.00 79.31 173 LEU A O 1
ATOM 1374 N N . TYR A 1 174 ? 20.343 0.757 -11.123 1.00 80.62 174 TYR A N 1
ATOM 1375 C CA . TYR A 1 174 ? 21.286 1.692 -10.496 1.00 80.62 174 TYR A CA 1
ATOM 1376 C C . TYR A 1 174 ? 21.976 2.661 -11.476 1.00 80.62 174 TYR A C 1
ATOM 1378 O O . TYR A 1 174 ? 22.716 3.528 -11.023 1.00 80.62 174 TYR A O 1
ATOM 1386 N N . GLY A 1 175 ? 21.739 2.543 -12.790 1.00 66.94 175 GLY A N 1
ATOM 1387 C CA . GLY A 1 175 ? 22.264 3.443 -13.831 1.00 66.94 175 GLY A CA 1
ATOM 1388 C C . GLY A 1 175 ? 23.782 3.375 -14.070 1.00 66.94 175 GLY A C 1
ATOM 1389 O O . GLY A 1 175 ? 24.377 4.438 -14.155 1.00 66.94 175 GLY A O 1
ATOM 1390 N N . GLY A 1 176 ? 24.386 2.171 -14.110 1.00 52.00 176 GLY A N 1
ATOM 1391 C CA . GLY A 1 176 ? 25.844 1.865 -13.996 1.00 52.00 176 GLY A CA 1
ATOM 1392 C C . GLY A 1 176 ? 26.848 2.748 -14.776 1.00 52.00 176 GLY A C 1
ATOM 1393 O O . GLY A 1 176 ? 26.461 3.451 -15.697 1.00 52.00 176 GLY A O 1
ATOM 1394 N N . GLU A 1 177 ? 28.160 2.780 -14.498 1.00 48.38 177 GLU A N 1
ATOM 1395 C CA . GLU A 1 177 ? 29.111 1.867 -13.825 1.00 48.38 177 GLU A CA 1
ATOM 1396 C C . GLU A 1 177 ? 29.691 2.470 -12.517 1.00 48.38 177 GLU A C 1
ATOM 1398 O O . GLU A 1 177 ? 29.821 3.685 -12.387 1.00 48.38 177 GLU A O 1
ATOM 1403 N N . LEU A 1 178 ? 30.080 1.638 -11.541 1.00 50.38 178 LEU A N 1
ATOM 1404 C CA . LEU A 1 178 ? 31.177 2.008 -10.637 1.00 50.38 178 LEU A CA 1
ATOM 1405 C C . LEU A 1 178 ? 32.420 1.368 -11.246 1.00 50.38 178 LEU A C 1
ATOM 1407 O O . LEU A 1 178 ? 32.529 0.142 -11.214 1.00 50.38 178 LEU A O 1
ATOM 1411 N N . ASP A 1 179 ? 33.284 2.191 -11.837 1.00 49.06 179 ASP A N 1
ATOM 1412 C CA . ASP A 1 179 ? 34.625 1.781 -12.249 1.00 49.06 179 ASP A CA 1
ATOM 1413 C C . ASP A 1 179 ? 35.322 1.056 -11.079 1.00 49.06 179 ASP A C 1
ATOM 1415 O O . ASP A 1 179 ? 35.243 1.513 -9.931 1.00 49.06 179 ASP A O 1
ATOM 1419 N N . GLU A 1 180 ? 35.957 -0.086 -11.371 1.00 45.12 180 GLU A N 1
ATOM 1420 C CA . GLU A 1 180 ? 36.858 -0.789 -10.440 1.00 45.12 180 GLU A CA 1
ATOM 1421 C C . GLU A 1 180 ? 38.048 0.083 -10.007 1.00 45.12 180 GLU A C 1
ATOM 1423 O O . GLU A 1 180 ? 38.632 0.791 -10.863 1.00 45.12 180 GLU A O 1
#

pLDDT: mean 91.84, std 10.15, range [45.12, 98.75]